Protein AF-A0AAU7DT82-F1 (afdb_monomer)

Mean predicted aligned error: 11.52 Å

Solvent-accessible surface area (backbone atoms only — not comparable to full-atom values): 8475 Å² total; per-residue (Å²): 138,84,77,80,76,79,75,70,81,58,32,92,81,17,27,29,68,88,61,74,47,47,64,55,37,52,53,51,12,48,51,53,6,44,52,53,14,48,50,53,8,48,53,46,25,73,72,43,95,51,99,53,36,70,56,49,20,50,54,45,18,62,70,39,26,62,61,35,21,50,48,43,32,63,74,41,40,27,68,86,24,26,60,88,61,66,94,58,53,81,78,31,71,66,44,49,37,46,53,55,19,50,56,50,40,50,56,54,46,55,49,51,52,51,50,50,50,50,51,34,62,74,69,65,57,88,67,63,62,68,61,52,52,50,50,50,51,51,52,51,53,48,50,30,50,52,44,35,51,53,48,56,62,74,73,109

Secondary structure (DSSP, 8-state):
-------PPPBTT-EETTS--HHHHHHHHHHHHHHHHHHHHHHHHHH---S-HHHHHHHHHHHHHHHHHHHHHHHHEEGGGBTT--S-GGGSHHHHHHHHHHHHHHHHHHHHHHHHHHHHHHHT----HHHHHHHHHHHHHHHHHHHHHHHHHHT-

Sequence (156 aa):
MNQPSARLPTSKWGRSRFGGSSKALIFTSLGAGAILAAGAGALFATFSKIEKPWLAFAIMTVGVLAPFCALVWALLVDRLTITGVTKRPEESVENTWYDQAASGTFTDMLLIMGVTAAVFSIFRIDVNSSLLIAALILIMTADFGVRYLLKSRRAR

pLDDT: mean 80.69, std 12.03, range [35.12, 95.88]

Foldseek 3Di:
DDDPPPQQAADQLAAFPVDDDSVVLLVVLLVVLLVVLLVQLLVQLVPDPDPCSVVSSVVSSVVRSVVSSVVSSVVGGDPSRHPPDDPCVVPDLLVVLLVVLLVVLVVVLVVVVVVVVVCCVVVVDDDDVVVVVVVSVVVSCVSSVVSSVVSVVVVD

Organism: NCBI:txid3120821

Structure (mmCIF, N/CA/C/O backbone):
data_AF-A0AAU7DT82-F1
#
_entry.id   AF-A0AAU7DT82-F1
#
loop_
_atom_site.group_PDB
_atom_site.id
_atom_site.type_symbol
_atom_site.label_atom_id
_atom_site.label_alt_id
_atom_site.label_comp_id
_atom_site.label_asym_id
_atom_site.label_entity_id
_atom_site.label_seq_id
_atom_site.pdbx_PDB_ins_code
_atom_site.Cartn_x
_atom_site.Cartn_y
_atom_site.Cartn_z
_atom_site.occupancy
_atom_site.B_iso_or_equiv
_atom_site.auth_seq_id
_atom_site.auth_comp_id
_atom_site.auth_asym_id
_atom_site.auth_atom_id
_atom_site.pdbx_PDB_model_num
ATOM 1 N N . MET A 1 1 ? -27.987 -16.514 33.152 1.00 35.12 1 MET A N 1
ATOM 2 C CA . MET A 1 1 ? -27.404 -15.335 33.828 1.00 35.12 1 MET A CA 1
ATOM 3 C C . MET A 1 1 ? -26.803 -14.439 32.746 1.00 35.12 1 MET A C 1
ATOM 5 O O . MET A 1 1 ? -25.659 -14.630 32.363 1.00 35.12 1 MET A O 1
ATOM 9 N N . ASN A 1 2 ? -27.619 -13.560 32.150 1.00 41.19 2 ASN A N 1
ATOM 10 C CA . ASN A 1 2 ? -27.206 -12.693 31.040 1.00 41.19 2 ASN A CA 1
ATOM 11 C C . ASN A 1 2 ? -26.531 -11.441 31.606 1.00 41.19 2 ASN A C 1
ATOM 13 O O . ASN A 1 2 ? -27.199 -10.582 32.175 1.00 41.19 2 ASN A O 1
ATOM 17 N N . GLN A 1 3 ? -25.211 -11.355 31.461 1.00 43.75 3 GLN A N 1
ATOM 18 C CA . GLN A 1 3 ? -24.449 -10.134 31.718 1.00 43.75 3 GLN A CA 1
ATOM 19 C C . GLN A 1 3 ? -24.965 -9.023 30.781 1.00 43.75 3 GLN A C 1
ATOM 21 O O . GLN A 1 3 ? -25.014 -9.245 29.566 1.00 43.75 3 GLN A O 1
ATOM 26 N N . PRO A 1 4 ? -25.354 -7.836 31.278 1.00 42.59 4 PRO A N 1
ATOM 27 C CA . PRO A 1 4 ? -25.616 -6.699 30.411 1.00 42.59 4 PRO A CA 1
ATOM 28 C C . PRO A 1 4 ? -24.286 -6.292 29.772 1.00 42.59 4 PRO A C 1
ATOM 30 O O . PRO A 1 4 ? -23.416 -5.730 30.429 1.00 42.59 4 PRO A O 1
ATOM 33 N N . SER A 1 5 ? -24.105 -6.604 28.486 1.00 52.03 5 SER A N 1
ATOM 34 C CA . SER A 1 5 ? -22.953 -6.138 27.715 1.00 52.03 5 SER A CA 1
ATOM 35 C C . SER A 1 5 ? -22.936 -4.609 27.770 1.00 52.03 5 SER A C 1
ATOM 37 O O . SER A 1 5 ? -23.780 -3.966 27.135 1.00 52.03 5 SER A O 1
ATOM 39 N N . ALA A 1 6 ? -22.030 -4.033 28.563 1.00 54.19 6 ALA A N 1
ATOM 40 C CA . ALA A 1 6 ? -21.829 -2.596 28.648 1.00 54.19 6 ALA A CA 1
ATOM 41 C C . ALA A 1 6 ? -21.633 -2.062 27.223 1.00 54.19 6 ALA A C 1
ATOM 43 O O . ALA A 1 6 ? -20.652 -2.387 26.554 1.00 54.19 6 ALA A O 1
ATOM 44 N N . ARG A 1 7 ? -22.621 -1.321 26.705 1.00 56.81 7 ARG A N 1
ATOM 45 C CA . ARG A 1 7 ? -22.558 -0.785 25.344 1.00 56.81 7 ARG A CA 1
ATOM 46 C C . ARG A 1 7 ? -21.469 0.278 25.339 1.00 56.81 7 ARG A C 1
ATOM 48 O O . ARG A 1 7 ? -21.668 1.355 25.896 1.00 56.81 7 ARG A O 1
ATOM 55 N N . LEU A 1 8 ? -20.320 -0.029 24.741 1.00 60.44 8 LEU A N 1
ATOM 56 C CA . LEU A 1 8 ? -19.298 0.982 24.507 1.00 60.44 8 LEU A CA 1
ATOM 57 C C . LEU A 1 8 ? -19.932 2.120 23.684 1.00 60.44 8 LEU A C 1
ATOM 59 O O . LEU A 1 8 ? -20.624 1.847 22.699 1.00 60.44 8 LEU A O 1
ATOM 63 N N . PRO A 1 9 ? -19.755 3.390 24.085 1.00 65.00 9 PRO A N 1
ATOM 64 C CA . PRO A 1 9 ? -20.325 4.523 23.369 1.00 65.00 9 PRO A CA 1
ATOM 65 C C . PRO A 1 9 ? -19.785 4.570 21.936 1.00 65.00 9 PRO A C 1
ATOM 67 O O . PRO A 1 9 ? -18.577 4.700 21.720 1.00 65.00 9 PRO A O 1
ATOM 70 N N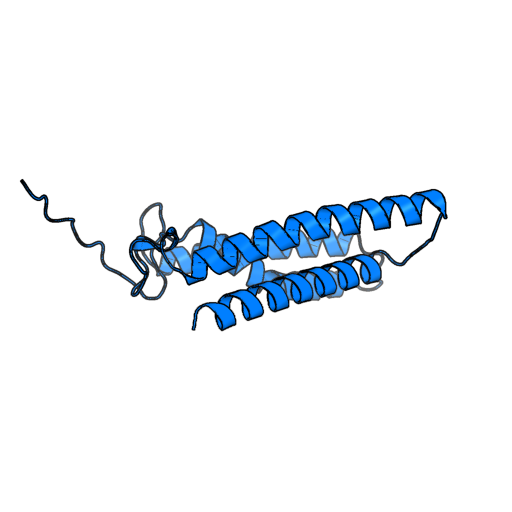 . THR A 1 10 ? -20.693 4.463 20.964 1.00 66.62 10 THR A N 1
ATOM 71 C CA . THR A 1 10 ? -20.365 4.463 19.533 1.00 66.62 10 THR A CA 1
ATOM 72 C C . THR A 1 10 ? -20.118 5.880 19.012 1.00 66.62 10 THR A C 1
ATOM 74 O O . THR A 1 10 ? -20.801 6.814 19.428 1.00 66.62 10 THR A O 1
ATOM 77 N N . SER A 1 11 ? -19.190 6.036 18.071 1.00 74.81 11 SER A N 1
ATOM 78 C CA . SER A 1 11 ? -18.837 7.299 17.411 1.00 74.81 11 SER A CA 1
ATOM 79 C C . SER A 1 11 ? -18.777 7.106 15.894 1.00 74.81 11 SER A C 1
ATOM 81 O O . SER A 1 11 ? -18.380 6.041 15.428 1.00 74.81 11 SER A O 1
ATOM 83 N N . LYS A 1 12 ? -19.092 8.143 15.104 1.00 72.00 12 LYS A N 1
ATOM 84 C CA . LYS A 1 12 ? -18.987 8.092 13.629 1.00 72.00 12 LYS A CA 1
ATOM 85 C C . LYS A 1 12 ? -17.570 7.770 13.131 1.00 72.00 12 LYS A C 1
ATOM 87 O O . LYS A 1 12 ? -17.426 7.196 12.062 1.00 72.00 12 LYS A O 1
ATOM 92 N N . TRP A 1 13 ? -16.543 8.115 13.908 1.00 68.56 13 TRP A N 1
ATOM 93 C CA . TRP A 1 13 ? -15.128 7.943 13.545 1.00 68.56 13 TRP A CA 1
ATOM 94 C C . TRP A 1 13 ? -14.438 6.775 14.265 1.00 68.56 13 TRP A C 1
ATOM 96 O O . TRP A 1 13 ? -13.252 6.534 14.045 1.00 68.56 13 TRP A O 1
ATOM 106 N N . GLY A 1 14 ? -15.157 6.076 15.149 1.00 71.81 14 GLY A N 1
ATOM 107 C CA . GLY A 1 14 ? -14.585 5.068 16.040 1.00 71.81 14 GLY A CA 1
ATOM 108 C C . GLY A 1 14 ? -13.685 5.653 17.135 1.00 71.81 14 GLY A C 1
ATOM 109 O O . GLY A 1 14 ? -13.480 6.866 17.248 1.00 71.81 14 GLY A O 1
ATOM 110 N N . ARG A 1 15 ? -13.177 4.788 18.004 1.00 77.00 15 ARG A N 1
ATOM 111 C CA . ARG A 1 15 ? -12.227 5.085 19.082 1.00 77.00 15 ARG A CA 1
ATOM 112 C C . ARG A 1 15 ? -11.012 4.177 18.926 1.00 77.00 15 ARG A C 1
ATOM 114 O O . ARG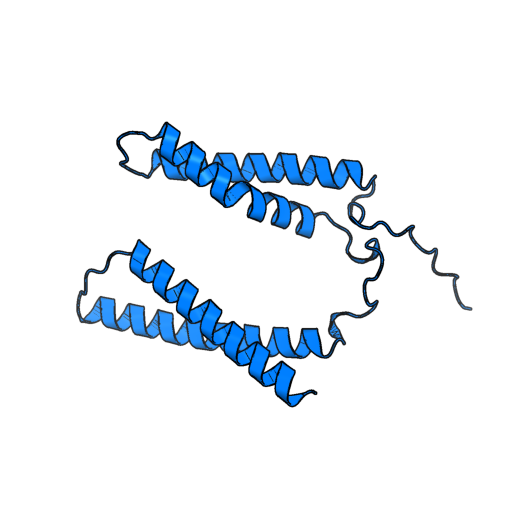 A 1 15 ? -11.092 3.138 18.282 1.00 77.00 15 ARG A O 1
ATOM 121 N N . SER A 1 16 ? -9.885 4.594 19.494 1.00 76.88 16 SER A N 1
ATOM 122 C CA . SER A 1 16 ? -8.658 3.792 19.491 1.00 76.88 16 SER A CA 1
ATOM 123 C C . SER A 1 16 ? -8.848 2.485 20.265 1.00 76.88 16 SER A C 1
ATOM 125 O O . SER A 1 16 ? -9.428 2.492 21.353 1.00 76.88 16 SER A O 1
ATOM 127 N N . ARG A 1 17 ? -8.288 1.393 19.731 1.00 72.62 17 ARG A N 1
ATOM 128 C CA . ARG A 1 17 ? -8.228 0.059 20.365 1.00 72.62 17 ARG A CA 1
ATOM 129 C C . ARG A 1 17 ? -7.469 0.063 21.692 1.00 72.62 17 ARG A C 1
ATOM 131 O O . ARG A 1 17 ? -7.745 -0.751 22.563 1.00 72.62 17 ARG A O 1
ATOM 138 N N . PHE A 1 18 ? -6.540 1.003 21.856 1.00 70.38 18 PHE A N 1
ATOM 139 C CA . PHE A 1 18 ? -5.704 1.159 23.051 1.00 70.38 18 PHE A CA 1
ATOM 140 C C . PHE A 1 18 ? -6.322 2.099 24.099 1.00 70.38 18 PHE A C 1
ATOM 142 O O . PHE A 1 18 ? -5.653 2.516 25.040 1.00 70.38 18 PHE A O 1
ATOM 149 N N . GLY A 1 19 ? -7.600 2.454 23.933 1.00 64.94 19 GLY A N 1
ATOM 150 C CA . GLY A 1 19 ? -8.277 3.454 24.752 1.00 64.94 19 GLY A CA 1
ATOM 151 C C . GLY A 1 19 ? -8.055 4.883 24.245 1.00 64.94 19 GLY A C 1
ATOM 152 O O . GLY A 1 19 ? -7.140 5.175 23.474 1.00 64.94 19 GLY A O 1
ATOM 153 N N . GLY A 1 20 ? -8.950 5.793 24.643 1.00 70.38 20 GLY A N 1
ATOM 154 C CA . GLY A 1 20 ? -8.878 7.218 24.306 1.00 70.38 20 GLY A CA 1
ATOM 155 C 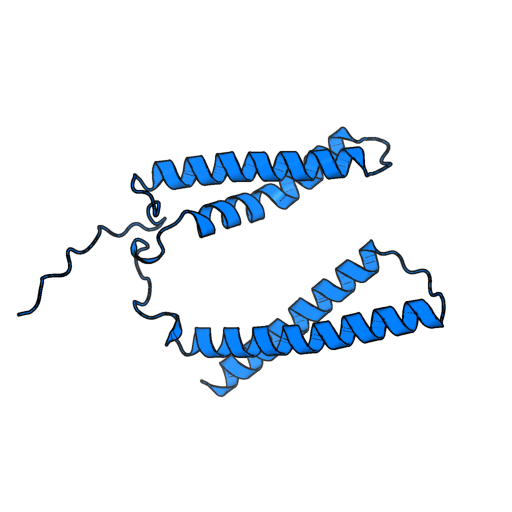C . GLY A 1 20 ? -10.109 7.787 23.587 1.00 70.38 20 GLY A C 1
ATOM 156 O O . GLY A 1 20 ? -11.191 7.190 23.523 1.00 70.38 20 GLY A O 1
ATOM 157 N N . SER A 1 21 ? -9.955 9.015 23.089 1.00 77.94 21 SER A N 1
ATOM 158 C CA . SER A 1 21 ? -10.987 9.773 22.367 1.00 77.94 21 SER A CA 1
ATOM 159 C C . SER A 1 21 ? -10.856 9.592 20.851 1.00 77.94 21 SER A C 1
ATOM 161 O O . SER A 1 21 ? -9.747 9.424 20.345 1.00 77.94 21 SER A O 1
ATOM 163 N N . SER A 1 22 ? -11.963 9.712 20.106 1.00 75.50 22 SER A N 1
ATOM 164 C CA . SER A 1 22 ? -11.954 9.757 18.632 1.00 75.50 22 SER A CA 1
ATOM 165 C C . SER A 1 22 ? -11.020 10.844 18.083 1.00 75.50 22 SER A C 1
ATOM 167 O O . SER A 1 22 ? -10.422 10.665 17.029 1.00 75.50 22 SER A O 1
ATOM 169 N N . LYS A 1 23 ? -10.834 11.953 18.817 1.00 79.19 23 LYS A N 1
ATOM 170 C CA . LYS A 1 23 ? -9.890 13.012 18.428 1.00 79.19 23 LYS A CA 1
ATOM 171 C C . LYS A 1 23 ? -8.443 12.522 18.450 1.00 79.19 23 LYS A C 1
ATOM 173 O O . LYS A 1 23 ? -7.707 12.781 17.508 1.00 79.19 23 LYS A O 1
ATOM 178 N N . ALA A 1 24 ? -8.056 11.788 19.496 1.00 80.25 24 ALA A N 1
ATOM 179 C CA . ALA A 1 24 ? -6.705 11.246 19.617 1.00 80.25 24 ALA A CA 1
ATOM 180 C C . ALA A 1 24 ? -6.404 10.277 18.468 1.00 80.25 24 ALA A C 1
ATOM 182 O O . ALA A 1 24 ? -5.346 10.384 17.867 1.00 80.25 24 ALA A O 1
ATOM 183 N N . LEU A 1 25 ? -7.370 9.424 18.106 1.00 80.12 25 LEU A N 1
ATOM 184 C CA . LEU A 1 25 ? -7.264 8.519 16.960 1.00 80.12 25 LEU A CA 1
ATOM 185 C C . LEU A 1 25 ? -7.023 9.274 15.643 1.00 80.12 25 LEU A C 1
ATOM 187 O O . LEU A 1 25 ? -6.154 8.891 14.869 1.00 80.12 25 LEU A O 1
ATOM 191 N N . ILE A 1 26 ? -7.772 10.347 15.380 1.00 82.94 26 ILE A N 1
ATOM 192 C CA . ILE A 1 26 ? -7.612 11.137 14.151 1.00 82.94 26 ILE A CA 1
ATOM 193 C C . ILE A 1 26 ? -6.224 11.788 14.107 1.00 82.94 26 ILE A C 1
ATOM 195 O O . ILE A 1 26 ? -5.526 11.661 13.104 1.00 82.94 26 ILE A O 1
ATOM 199 N N . PHE A 1 27 ? -5.791 12.427 15.200 1.00 85.25 27 PHE A N 1
ATOM 200 C CA . PHE A 1 27 ? -4.480 13.079 15.257 1.00 85.25 27 PHE A CA 1
ATOM 201 C C . PHE A 1 27 ? -3.318 12.092 15.136 1.00 85.25 27 PHE A C 1
ATOM 203 O O . PHE A 1 27 ? -2.373 12.370 14.401 1.00 85.25 27 PHE A O 1
ATOM 210 N N . THR A 1 28 ? -3.381 10.935 15.802 1.00 84.56 28 THR A N 1
ATOM 211 C CA . THR A 1 28 ? -2.329 9.917 15.680 1.00 84.56 28 THR A CA 1
ATOM 212 C C . THR A 1 28 ? -2.285 9.325 14.278 1.00 84.56 28 THR A C 1
ATOM 214 O O . THR A 1 28 ? -1.197 9.128 13.746 1.00 84.56 28 THR A O 1
ATOM 217 N N . SER A 1 29 ? -3.443 9.109 13.649 1.00 82.44 29 SER A N 1
ATOM 218 C CA . SER A 1 29 ? -3.522 8.575 12.285 1.00 82.44 29 SER A CA 1
ATOM 219 C C . SER A 1 29 ? -2.970 9.547 11.249 1.00 82.44 29 SER A C 1
ATOM 221 O O . SER A 1 29 ? -2.201 9.145 10.382 1.00 82.44 29 SER A O 1
ATOM 223 N N . LEU A 1 30 ? -3.311 10.833 11.374 1.00 87.31 30 LEU A N 1
ATOM 224 C CA . LEU A 1 30 ? -2.761 11.897 10.535 1.00 87.31 30 LEU A CA 1
ATOM 225 C C . LEU A 1 30 ? -1.254 12.054 10.744 1.00 87.31 30 LEU A C 1
ATOM 227 O O . LEU A 1 30 ? -0.515 12.135 9.771 1.00 87.31 30 LEU A O 1
ATOM 231 N N . GLY A 1 31 ? -0.794 12.070 11.997 1.00 88.31 31 GLY A N 1
ATOM 232 C CA . GLY A 1 31 ? 0.621 12.237 12.321 1.00 88.31 31 GLY A CA 1
ATOM 233 C C . GLY A 1 31 ? 1.476 11.079 11.810 1.00 88.31 31 GLY A C 1
ATOM 234 O O . GLY A 1 31 ? 2.426 11.292 11.061 1.00 88.31 31 GLY A O 1
ATOM 235 N N . ALA A 1 32 ? 1.119 9.843 12.160 1.00 87.00 32 ALA A N 1
ATOM 236 C CA . ALA A 1 32 ? 1.862 8.671 11.707 1.00 87.00 32 ALA A CA 1
ATOM 237 C C . ALA A 1 32 ? 1.702 8.431 10.196 1.00 87.00 32 ALA A C 1
ATOM 239 O O . ALA A 1 32 ? 2.678 8.083 9.536 1.00 87.00 32 ALA A O 1
ATOM 240 N N . GLY A 1 33 ? 0.522 8.692 9.623 1.00 83.56 33 GLY A N 1
ATOM 241 C CA . GLY A 1 33 ? 0.313 8.645 8.175 1.00 83.56 33 GLY A CA 1
ATOM 242 C C . GLY A 1 33 ? 1.178 9.660 7.422 1.00 83.56 33 GLY A C 1
ATOM 243 O O . GLY A 1 33 ? 1.805 9.305 6.427 1.00 83.56 33 GLY A O 1
ATOM 244 N N . ALA A 1 34 ? 1.298 10.889 7.933 1.00 88.81 34 ALA A N 1
ATOM 245 C CA . ALA A 1 34 ? 2.176 11.911 7.368 1.00 88.81 34 ALA A CA 1
ATOM 246 C C . ALA A 1 34 ? 3.661 11.530 7.469 1.00 88.81 34 ALA A C 1
ATOM 248 O O . ALA A 1 34 ? 4.402 11.745 6.512 1.00 88.81 34 ALA A O 1
ATOM 249 N N . ILE A 1 35 ? 4.093 10.920 8.580 1.00 91.06 35 ILE A N 1
ATOM 250 C CA . ILE A 1 35 ? 5.472 10.428 8.735 1.00 91.06 35 ILE A CA 1
ATOM 251 C C . ILE A 1 35 ? 5.775 9.330 7.707 1.00 91.06 35 ILE A C 1
ATOM 253 O O . ILE A 1 35 ? 6.803 9.391 7.034 1.00 91.06 35 ILE A O 1
ATOM 257 N N . LEU A 1 36 ? 4.872 8.359 7.536 1.00 88.62 36 LEU A N 1
ATOM 258 C CA . LEU A 1 36 ? 5.023 7.306 6.526 1.00 88.62 36 LEU A CA 1
ATOM 259 C C . LEU A 1 36 ? 5.043 7.881 5.105 1.00 88.62 36 LEU A C 1
ATOM 261 O O . LEU A 1 36 ? 5.859 7.467 4.282 1.00 88.62 36 LEU A O 1
ATOM 265 N N . ALA A 1 37 ? 4.186 8.866 4.825 1.00 87.06 37 ALA A N 1
ATOM 266 C CA . ALA A 1 37 ? 4.111 9.506 3.517 1.00 87.06 37 ALA A CA 1
ATOM 267 C C . ALA A 1 37 ? 5.374 10.300 3.186 1.00 87.06 37 ALA A C 1
ATOM 269 O O . ALA A 1 37 ? 5.916 10.153 2.091 1.00 87.06 37 ALA A O 1
ATOM 270 N N . ALA A 1 38 ? 5.881 11.080 4.142 1.00 88.50 38 ALA A N 1
ATOM 271 C CA . ALA A 1 38 ? 7.144 11.790 3.999 1.00 88.50 38 ALA A CA 1
ATOM 272 C C . ALA A 1 38 ? 8.317 10.812 3.829 1.00 88.50 38 ALA A C 1
ATOM 274 O O . ALA A 1 38 ? 9.182 11.039 2.990 1.00 88.50 38 ALA A O 1
ATOM 275 N N . GLY A 1 39 ? 8.327 9.691 4.559 1.00 88.69 39 GLY A N 1
ATOM 276 C CA . GLY A 1 39 ? 9.329 8.636 4.390 1.00 88.69 39 GLY A CA 1
ATOM 277 C C . GLY A 1 39 ? 9.324 8.040 2.979 1.00 88.69 39 GLY A C 1
ATOM 278 O O . GLY A 1 39 ? 10.370 7.964 2.336 1.00 88.69 39 GLY A O 1
ATOM 279 N N . ALA A 1 40 ? 8.148 7.685 2.454 1.00 85.69 40 ALA A N 1
ATOM 280 C CA . ALA A 1 40 ? 8.008 7.173 1.090 1.00 85.69 40 ALA A CA 1
ATOM 281 C C . ALA A 1 40 ? 8.395 8.215 0.027 1.00 85.69 40 ALA A C 1
ATOM 283 O O . ALA A 1 40 ? 9.085 7.883 -0.937 1.00 85.69 40 ALA A O 1
ATOM 284 N N . GLY A 1 41 ? 8.001 9.478 0.215 1.00 84.62 41 GLY A N 1
ATOM 285 C CA . GLY A 1 41 ? 8.398 10.577 -0.661 1.00 84.62 41 GLY A CA 1
ATOM 286 C C . GLY A 1 41 ? 9.904 10.830 -0.646 1.00 84.62 41 GLY A C 1
ATOM 287 O O . GLY A 1 41 ? 10.490 11.069 -1.701 1.00 84.62 41 GLY A O 1
ATOM 288 N N . ALA A 1 42 ? 10.547 10.741 0.524 1.00 86.25 42 ALA A N 1
ATOM 289 C CA . ALA A 1 42 ? 11.992 10.908 0.670 1.00 86.25 42 ALA A CA 1
ATOM 290 C C . ALA A 1 42 ? 12.744 9.789 -0.051 1.00 86.25 42 ALA A C 1
ATOM 292 O O . ALA A 1 42 ? 13.609 10.078 -0.874 1.00 86.25 42 ALA A O 1
ATOM 293 N N . LEU A 1 43 ? 12.349 8.531 0.177 1.00 86.38 43 LEU A N 1
ATOM 294 C CA . LEU A 1 43 ? 12.899 7.380 -0.542 1.00 86.38 43 LEU A CA 1
ATOM 295 C C . LEU A 1 43 ? 12.753 7.565 -2.055 1.00 86.38 43 LEU A C 1
ATOM 297 O O . LEU A 1 43 ? 13.727 7.436 -2.794 1.00 86.38 43 LEU A O 1
ATOM 301 N N . PHE A 1 44 ? 11.560 7.941 -2.518 1.00 85.56 44 PHE A N 1
ATOM 302 C CA . PHE A 1 44 ? 11.319 8.181 -3.935 1.00 85.56 44 PHE A CA 1
ATOM 303 C C . PHE A 1 44 ? 12.227 9.280 -4.494 1.00 85.56 44 PHE A C 1
ATOM 305 O O . PHE A 1 44 ? 12.841 9.079 -5.537 1.00 85.56 44 PHE A O 1
ATOM 312 N N . ALA A 1 45 ? 12.375 10.410 -3.803 1.00 85.50 45 ALA A N 1
ATOM 313 C CA . ALA A 1 45 ? 13.240 11.503 -4.242 1.00 85.50 45 ALA A CA 1
ATOM 314 C C . ALA A 1 45 ? 14.732 11.133 -4.252 1.00 85.50 45 ALA A C 1
ATOM 316 O O . ALA A 1 45 ? 15.465 11.632 -5.101 1.00 85.50 45 ALA A O 1
ATOM 317 N N . THR A 1 46 ? 15.185 10.255 -3.350 1.00 84.94 46 THR A N 1
ATOM 318 C CA . THR A 1 46 ? 16.573 9.767 -3.329 1.00 84.94 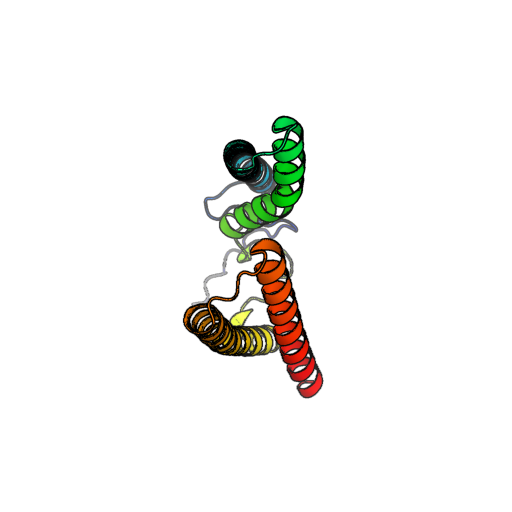46 THR A CA 1
ATOM 319 C C . THR A 1 46 ? 16.867 8.799 -4.477 1.00 84.94 46 THR A C 1
ATOM 321 O O . THR A 1 46 ? 17.949 8.854 -5.057 1.00 84.94 46 THR A O 1
ATOM 324 N N . PHE A 1 47 ? 15.923 7.920 -4.827 1.00 81.88 47 PHE A N 1
ATOM 325 C CA . PHE A 1 47 ? 16.127 6.916 -5.881 1.00 81.88 47 PHE A CA 1
ATOM 326 C C . PHE A 1 47 ? 15.750 7.400 -7.284 1.00 81.88 47 PHE A C 1
ATOM 328 O O . PHE A 1 47 ? 16.221 6.852 -8.282 1.00 81.88 47 PHE A O 1
ATOM 335 N N . SER A 1 48 ? 14.920 8.435 -7.383 1.00 73.69 48 SER A N 1
ATOM 336 C CA . SER A 1 48 ? 14.511 8.992 -8.665 1.00 73.69 48 SER A CA 1
ATOM 337 C C . SER A 1 48 ? 15.589 9.935 -9.192 1.00 73.69 48 SER A C 1
ATOM 339 O O . SER A 1 48 ? 15.836 10.990 -8.615 1.00 73.69 48 SER A O 1
ATOM 341 N N . LYS A 1 49 ? 16.204 9.596 -10.332 1.00 76.31 49 LYS A N 1
ATOM 342 C CA . LYS A 1 49 ? 17.127 10.476 -11.078 1.00 76.31 49 LYS A CA 1
ATOM 343 C C . LYS A 1 49 ? 16.367 11.617 -11.781 1.00 76.31 49 LYS A C 1
ATOM 345 O O . LYS A 1 49 ? 16.431 11.754 -12.997 1.00 76.31 49 LYS A O 1
ATOM 350 N N . ILE A 1 50 ? 15.578 12.383 -11.033 1.00 77.69 50 ILE A N 1
ATOM 351 C CA . ILE A 1 50 ? 14.757 13.489 -11.537 1.00 77.69 50 ILE A CA 1
ATOM 352 C C . ILE A 1 50 ? 15.496 14.802 -11.269 1.00 77.69 50 ILE A C 1
ATOM 354 O O . ILE A 1 50 ? 16.010 15.009 -10.174 1.00 77.69 50 ILE A O 1
ATOM 358 N N . GLU A 1 51 ? 15.499 15.716 -12.242 1.00 79.69 51 GLU A N 1
ATOM 359 C CA . GLU A 1 51 ? 16.186 17.019 -12.152 1.00 79.69 51 GLU A CA 1
ATOM 360 C C . GLU A 1 51 ? 15.741 17.872 -10.948 1.00 79.69 51 GLU A C 1
ATOM 362 O O . GLU A 1 51 ? 16.493 18.702 -10.444 1.00 79.69 51 GLU A O 1
ATOM 367 N N . LYS A 1 52 ? 14.504 17.671 -10.474 1.00 85.75 52 LYS A N 1
ATOM 368 C CA . LYS A 1 52 ? 13.888 18.394 -9.353 1.00 85.75 52 LYS A CA 1
ATOM 369 C C . LYS A 1 52 ? 13.437 17.418 -8.253 1.00 85.75 52 LYS A C 1
ATOM 371 O O . LYS A 1 52 ? 12.240 17.132 -8.151 1.00 85.75 52 LYS A O 1
ATOM 376 N N . PRO A 1 53 ? 14.353 16.923 -7.400 1.00 81.94 53 PRO A N 1
ATOM 377 C CA . PRO A 1 53 ? 14.036 15.923 -6.373 1.00 81.94 53 PRO A CA 1
ATOM 378 C C . PRO A 1 53 ? 13.026 16.431 -5.334 1.00 81.94 53 PRO A C 1
ATOM 380 O O . PRO A 1 53 ? 12.195 15.665 -4.856 1.00 81.94 53 PRO A O 1
ATOM 383 N N . TRP A 1 54 ? 13.023 17.735 -5.036 1.00 85.19 54 TRP A N 1
ATOM 384 C CA . TRP A 1 54 ? 12.051 18.343 -4.119 1.00 85.19 54 TRP A CA 1
ATOM 385 C C . TRP A 1 54 ? 10.607 18.252 -4.643 1.00 85.19 54 TRP A C 1
ATOM 387 O O . TRP A 1 54 ? 9.671 18.068 -3.867 1.00 85.19 54 TRP A O 1
ATOM 397 N N . LEU A 1 55 ? 10.420 18.350 -5.965 1.00 86.31 55 LEU A N 1
ATOM 398 C CA . LEU A 1 55 ? 9.104 18.272 -6.592 1.00 86.31 55 LEU A CA 1
ATOM 399 C C . LEU A 1 55 ? 8.619 16.818 -6.633 1.00 86.31 55 LEU A C 1
ATOM 401 O O . LEU A 1 55 ? 7.460 16.550 -6.331 1.00 86.31 55 LEU A O 1
ATOM 405 N N . ALA A 1 56 ? 9.524 15.879 -6.926 1.00 84.12 56 ALA A N 1
ATOM 406 C CA . ALA A 1 56 ? 9.256 14.445 -6.843 1.00 84.12 56 ALA A CA 1
ATOM 407 C C . ALA A 1 56 ? 8.855 14.022 -5.418 1.00 84.12 56 ALA A C 1
ATOM 409 O O . ALA A 1 56 ? 7.867 13.309 -5.242 1.00 84.12 56 ALA A O 1
ATOM 410 N N . PHE A 1 57 ? 9.564 14.530 -4.403 1.00 87.31 57 PHE A N 1
ATOM 411 C CA . PHE A 1 57 ? 9.216 14.354 -2.993 1.00 87.31 57 PHE 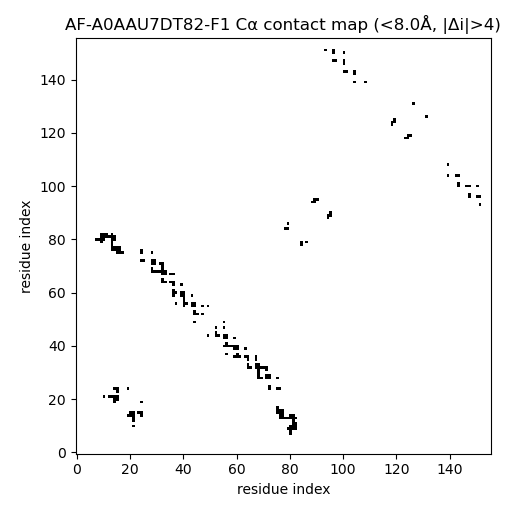A CA 1
ATOM 412 C C . PHE A 1 57 ? 7.797 14.848 -2.693 1.00 87.31 57 PHE A C 1
ATOM 414 O O . PHE A 1 57 ? 7.002 14.113 -2.109 1.00 87.31 57 PHE A O 1
ATOM 421 N N . ALA A 1 58 ? 7.472 16.080 -3.097 1.00 88.31 58 ALA A N 1
ATOM 422 C CA . ALA A 1 58 ? 6.182 16.696 -2.803 1.00 88.31 58 ALA A CA 1
ATOM 423 C C . ALA A 1 58 ? 5.022 15.937 -3.462 1.00 88.31 58 ALA A C 1
ATOM 425 O O . ALA A 1 58 ? 4.051 15.599 -2.788 1.00 88.31 58 ALA A O 1
ATOM 426 N N . ILE A 1 59 ? 5.145 15.612 -4.754 1.00 88.00 59 ILE A N 1
ATOM 427 C CA . ILE A 1 59 ? 4.115 14.877 -5.501 1.00 88.00 59 ILE A CA 1
ATOM 428 C C . ILE A 1 59 ? 3.891 13.497 -4.881 1.00 88.00 59 ILE A C 1
ATOM 430 O O . ILE A 1 59 ? 2.748 13.121 -4.621 1.00 88.00 59 ILE A O 1
ATOM 434 N N . MET A 1 60 ? 4.971 12.761 -4.600 1.00 87.81 60 MET A N 1
ATOM 435 C CA . MET A 1 60 ? 4.868 11.423 -4.025 1.00 87.81 60 MET A CA 1
ATOM 436 C C . MET A 1 60 ? 4.265 11.463 -2.619 1.00 87.81 60 MET A C 1
ATOM 438 O O . MET A 1 60 ? 3.330 10.718 -2.337 1.00 87.81 60 MET A O 1
ATOM 442 N N . THR A 1 61 ? 4.735 12.375 -1.762 1.00 86.94 61 THR A N 1
ATOM 443 C CA . THR A 1 61 ? 4.223 12.542 -0.393 1.00 86.94 61 THR A CA 1
ATOM 444 C C . THR A 1 61 ? 2.732 12.863 -0.402 1.00 86.94 61 THR A C 1
ATOM 446 O O . THR A 1 61 ? 1.972 12.218 0.311 1.00 86.94 61 THR A O 1
ATOM 449 N N . VAL A 1 62 ? 2.289 13.814 -1.233 1.00 90.19 62 VAL A N 1
ATOM 450 C CA . VAL A 1 62 ? 0.869 14.191 -1.338 1.00 90.19 62 VAL A CA 1
ATOM 451 C C . VAL A 1 62 ? 0.028 13.039 -1.891 1.00 90.19 62 VAL A C 1
ATOM 453 O O . VAL A 1 62 ? -1.056 12.777 -1.369 1.00 90.19 62 VAL A O 1
ATOM 456 N N . GLY A 1 63 ? 0.534 12.315 -2.894 1.00 86.06 63 GLY A N 1
ATOM 457 C CA . GLY A 1 63 ? -0.165 11.182 -3.502 1.00 86.06 63 GLY A CA 1
ATOM 458 C C . GLY A 1 63 ? -0.412 10.022 -2.534 1.00 86.06 63 GLY A C 1
ATOM 459 O O . GLY A 1 63 ? -1.478 9.410 -2.568 1.00 86.06 63 GLY A O 1
ATOM 460 N N . VAL A 1 64 ? 0.537 9.743 -1.633 1.00 87.31 64 VAL A N 1
ATOM 461 C CA . VAL A 1 64 ? 0.433 8.628 -0.672 1.00 87.31 64 VAL A CA 1
ATOM 462 C C . VAL A 1 64 ? -0.061 9.039 0.720 1.00 87.31 64 VAL A C 1
ATOM 464 O O . VAL A 1 64 ? -0.341 8.173 1.550 1.00 87.31 64 VAL A O 1
ATOM 467 N N . LEU A 1 65 ? -0.224 10.340 0.987 1.00 86.12 65 LEU A N 1
ATOM 468 C CA . LEU A 1 65 ? -0.677 10.852 2.284 1.00 86.12 65 LEU A CA 1
ATOM 469 C C . LEU A 1 65 ? -2.041 10.278 2.680 1.00 86.12 65 LEU A C 1
ATOM 471 O O . LEU A 1 65 ? -2.201 9.725 3.767 1.00 86.12 65 LEU A O 1
ATOM 475 N N . ALA A 1 66 ? -3.026 10.395 1.788 1.00 82.75 66 ALA A N 1
ATOM 476 C CA . ALA A 1 66 ? -4.380 9.915 2.034 1.00 82.75 66 ALA A CA 1
ATOM 477 C C . ALA A 1 66 ? -4.436 8.398 2.312 1.00 82.75 66 ALA A C 1
ATOM 479 O O . ALA A 1 66 ? -4.990 8.025 3.352 1.00 82.75 66 ALA A O 1
ATOM 480 N N . PRO A 1 67 ? -3.853 7.513 1.471 1.00 82.38 67 PRO A N 1
ATOM 481 C CA . PRO A 1 67 ? -3.891 6.078 1.738 1.00 82.38 67 PRO A CA 1
ATOM 482 C C . PRO A 1 67 ? -3.134 5.682 3.012 1.00 82.38 67 PRO A C 1
ATOM 484 O O . PRO A 1 67 ? -3.631 4.830 3.744 1.00 82.38 67 PRO A O 1
ATOM 487 N N . PHE A 1 68 ? -1.999 6.305 3.352 1.00 82.62 68 PHE A N 1
ATOM 488 C CA . PHE A 1 68 ? -1.301 5.980 4.604 1.00 82.62 68 PHE A CA 1
ATOM 489 C C . PHE A 1 68 ? -2.027 6.472 5.854 1.00 82.62 68 PHE A C 1
ATOM 491 O O . PHE A 1 68 ? -2.120 5.720 6.823 1.00 82.62 68 PHE A O 1
ATOM 498 N N . CYS A 1 69 ? -2.602 7.676 5.842 1.00 82.94 69 CYS A N 1
ATOM 499 C CA . CYS A 1 69 ? -3.459 8.139 6.937 1.00 82.94 69 CYS A CA 1
ATOM 500 C C . CYS A 1 69 ? -4.657 7.201 7.143 1.00 82.94 69 CYS A C 1
ATOM 502 O O . CYS A 1 69 ? -4.978 6.851 8.280 1.00 82.94 69 CYS A O 1
ATOM 504 N N . ALA A 1 70 ? -5.289 6.754 6.052 1.00 79.19 70 ALA A N 1
ATOM 505 C CA . ALA A 1 70 ? -6.390 5.797 6.104 1.00 79.19 70 ALA A CA 1
ATOM 506 C C . ALA A 1 70 ? -5.944 4.428 6.646 1.00 79.19 70 ALA A C 1
ATOM 508 O O . ALA A 1 70 ? -6.648 3.840 7.465 1.00 79.19 70 ALA A O 1
ATOM 509 N N . LEU A 1 71 ? -4.766 3.945 6.242 1.00 82.25 71 LEU A N 1
ATOM 510 C CA . LEU A 1 71 ? -4.198 2.677 6.700 1.00 82.25 71 LEU A CA 1
ATOM 511 C C . LEU A 1 71 ? -3.892 2.717 8.201 1.00 82.25 71 LEU A C 1
ATOM 513 O O . LEU A 1 71 ? -4.322 1.834 8.941 1.00 82.25 71 LEU A O 1
ATOM 517 N N . VAL A 1 72 ? -3.210 3.763 8.675 1.00 82.50 72 VAL A N 1
ATOM 518 C CA . VAL A 1 72 ? -2.914 3.926 10.105 1.00 82.50 72 VAL A CA 1
ATOM 519 C C . VAL A 1 72 ? -4.204 4.028 10.918 1.00 82.50 72 VAL A C 1
ATOM 521 O O . VAL A 1 72 ? -4.331 3.365 11.948 1.00 82.50 72 VAL A O 1
ATOM 524 N N . TRP A 1 73 ? -5.185 4.800 10.441 1.00 86.38 73 TRP A N 1
ATOM 525 C CA . TRP A 1 73 ? -6.497 4.864 11.079 1.00 86.38 73 TRP A CA 1
ATOM 526 C C . TRP A 1 73 ? -7.158 3.484 11.151 1.00 86.38 73 TRP A C 1
ATOM 528 O O . TRP A 1 73 ? -7.613 3.092 12.222 1.00 86.38 73 TRP A O 1
ATOM 538 N N . ALA A 1 74 ? -7.147 2.717 10.057 1.00 81.06 74 ALA A N 1
ATOM 539 C CA . ALA A 1 74 ? -7.731 1.380 10.001 1.00 81.06 74 ALA A CA 1
ATOM 540 C C . ALA A 1 74 ? -7.060 0.387 10.969 1.00 81.06 74 ALA A C 1
ATOM 542 O O . ALA A 1 74 ? -7.740 -0.463 11.541 1.00 81.06 74 ALA A O 1
ATOM 543 N N . LEU A 1 75 ? -5.746 0.502 11.195 1.00 82.25 75 LEU A N 1
ATOM 544 C CA . LEU A 1 75 ? -5.023 -0.330 12.166 1.00 82.25 75 LEU A CA 1
ATOM 545 C C . LEU A 1 75 ? -5.347 0.041 13.622 1.00 82.25 75 LEU A C 1
ATOM 547 O O . LEU A 1 75 ? -5.435 -0.840 14.487 1.00 82.25 75 LEU A O 1
ATOM 551 N N . LEU A 1 76 ? -5.511 1.338 13.895 1.00 82.31 76 LEU A N 1
ATOM 552 C CA . LEU A 1 76 ? -5.712 1.880 15.241 1.00 82.31 76 LEU A CA 1
ATOM 553 C C . LEU A 1 76 ? -7.176 1.909 15.688 1.00 82.31 76 LEU A C 1
ATOM 555 O O . LEU A 1 76 ? -7.431 1.931 16.895 1.00 82.31 76 LEU A O 1
ATOM 559 N N . VAL A 1 77 ? -8.131 1.956 14.758 1.00 82.06 77 VAL A N 1
ATOM 560 C CA . VAL A 1 77 ? -9.556 2.075 15.077 1.00 82.06 77 VAL A CA 1
ATOM 561 C C . VAL A 1 77 ? -10.114 0.756 15.603 1.00 82.06 77 VAL A C 1
ATOM 563 O O . VAL A 1 77 ? -9.921 -0.313 15.026 1.00 82.06 77 VAL A O 1
ATOM 566 N N . ASP A 1 78 ? -10.841 0.823 16.715 1.00 77.81 78 ASP A N 1
ATOM 567 C CA . ASP A 1 78 ? -11.685 -0.276 17.157 1.00 77.81 78 ASP A CA 1
ATOM 568 C C . ASP A 1 78 ? -12.994 -0.234 16.372 1.00 77.81 78 ASP A C 1
ATOM 570 O O . ASP A 1 78 ? -13.863 0.616 16.600 1.00 77.81 78 ASP A O 1
ATOM 574 N N . ARG A 1 79 ? -13.140 -1.172 15.437 1.00 68.31 79 ARG A N 1
ATOM 575 C CA . ARG A 1 79 ? -14.302 -1.270 14.556 1.00 68.31 79 ARG A CA 1
ATOM 576 C C . ARG A 1 79 ? -15.622 -1.416 15.320 1.00 68.31 79 ARG A C 1
ATOM 578 O O . ARG A 1 79 ? -16.641 -0.935 14.833 1.00 68.31 79 ARG A O 1
ATOM 585 N N . LEU A 1 80 ? -15.624 -1.996 16.523 1.00 67.25 80 LEU A N 1
ATOM 586 C CA . LEU A 1 80 ? -16.843 -2.167 17.327 1.00 67.25 80 LEU A CA 1
ATOM 587 C C . LEU A 1 80 ? -17.370 -0.851 17.915 1.00 67.25 80 LEU A C 1
ATOM 589 O O . LEU A 1 80 ? -18.524 -0.767 18.332 1.00 67.25 80 LEU A O 1
ATOM 593 N N . THR A 1 81 ? -16.541 0.191 17.928 1.00 70.69 81 THR A N 1
ATOM 594 C CA . THR A 1 81 ? -16.911 1.521 18.427 1.00 70.69 81 THR A CA 1
ATOM 595 C C . THR A 1 81 ? -17.465 2.439 17.335 1.00 70.69 81 THR A C 1
ATOM 597 O O . THR A 1 81 ? -17.851 3.573 17.630 1.00 70.69 81 THR A O 1
ATOM 600 N N . ILE A 1 82 ? -17.528 1.975 16.082 1.00 71.12 82 ILE A N 1
ATOM 601 C CA . ILE A 1 82 ? -18.080 2.733 14.956 1.00 71.12 82 ILE A CA 1
ATOM 602 C C . ILE A 1 82 ? -19.605 2.562 14.919 1.00 71.12 82 ILE A C 1
ATOM 604 O O . ILE A 1 82 ? -20.133 1.450 14.951 1.00 71.12 82 ILE A O 1
ATOM 608 N N . THR A 1 83 ? -20.339 3.674 14.854 1.00 65.50 83 THR A N 1
ATOM 609 C CA . THR A 1 83 ? -21.808 3.655 14.773 1.00 65.50 83 THR A CA 1
ATOM 610 C C . THR A 1 83 ? -22.280 2.988 13.474 1.00 65.50 83 THR A C 1
ATOM 612 O O . THR A 1 83 ? -21.859 3.388 12.394 1.00 65.50 83 THR A O 1
ATOM 615 N N . GLY A 1 84 ? -23.187 2.008 13.570 1.00 62.00 84 GLY A N 1
ATOM 616 C CA . GLY A 1 84 ? -23.801 1.350 12.405 1.00 62.00 84 GLY A CA 1
ATOM 617 C C . GLY A 1 84 ? -23.081 0.096 11.897 1.00 62.00 84 GLY A C 1
ATOM 618 O O . GLY A 1 84 ? -23.483 -0.459 10.880 1.00 62.00 84 GLY A O 1
ATOM 619 N N . VAL A 1 85 ? -22.050 -0.383 12.599 1.00 60.97 85 VAL A N 1
ATOM 620 C CA . VAL A 1 85 ? -21.370 -1.635 12.237 1.00 60.97 85 VAL A CA 1
ATOM 621 C C . VAL A 1 85 ? -22.272 -2.843 12.507 1.00 60.97 85 VAL A C 1
ATOM 623 O O . VAL A 1 85 ? -22.748 -3.055 13.624 1.00 60.97 85 VAL A O 1
ATOM 626 N N . THR A 1 86 ? -22.485 -3.665 11.476 1.00 59.25 86 THR A N 1
ATOM 627 C CA . THR A 1 86 ? -23.075 -5.005 11.599 1.00 59.25 86 THR A CA 1
ATOM 628 C C . THR A 1 86 ? -22.222 -5.841 12.550 1.00 59.25 86 THR A C 1
ATOM 630 O O . THR A 1 86 ? -21.025 -5.984 12.317 1.00 59.25 86 THR A O 1
ATOM 633 N N . LYS A 1 87 ? -22.819 -6.404 13.609 1.00 58.38 87 LYS A N 1
ATOM 634 C CA . LYS A 1 87 ? -22.090 -7.100 14.691 1.00 58.38 87 LYS A CA 1
ATOM 635 C C . LYS A 1 87 ? -21.246 -8.299 14.231 1.00 58.38 87 LYS A C 1
ATOM 637 O O . LYS A 1 87 ? -20.299 -8.631 14.931 1.00 58.38 87 LYS A O 1
ATOM 642 N N . ARG A 1 88 ? -21.599 -8.929 13.101 1.00 59.28 88 ARG A N 1
ATOM 643 C CA . ARG A 1 88 ? -20.904 -10.079 12.484 1.00 59.28 88 ARG A CA 1
ATOM 644 C C . ARG A 1 88 ? -20.718 -9.849 10.981 1.00 59.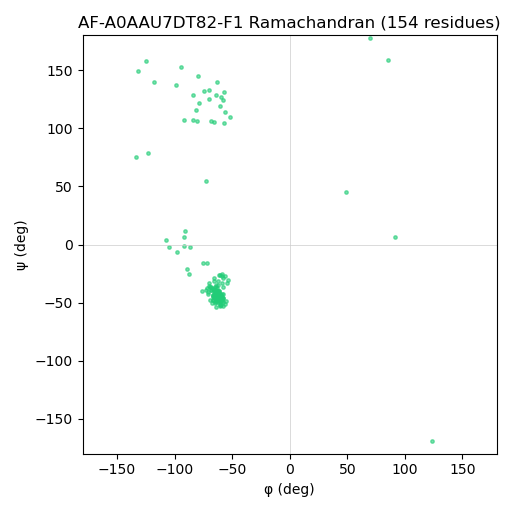28 88 ARG A C 1
ATOM 646 O O . ARG A 1 88 ? -21.507 -10.349 10.181 1.00 59.28 88 ARG A O 1
ATOM 653 N N . PRO A 1 89 ? -19.765 -8.992 10.597 1.00 58.09 89 PRO A N 1
ATOM 654 C CA . PRO A 1 89 ? -19.538 -8.611 9.207 1.00 58.09 89 PRO A CA 1
ATOM 655 C C . PRO A 1 89 ? -19.052 -9.783 8.346 1.00 58.09 89 PRO A C 1
ATOM 657 O O . PRO A 1 89 ? -19.388 -9.833 7.172 1.00 58.09 89 PRO A O 1
ATOM 660 N N . GLU A 1 90 ? -18.352 -10.750 8.933 1.00 57.69 90 GLU A N 1
ATOM 661 C CA . GLU A 1 90 ? -17.969 -12.025 8.313 1.00 57.69 90 GLU A CA 1
ATOM 662 C C . GLU A 1 90 ? -19.163 -12.891 7.882 1.00 57.69 90 GLU A C 1
ATOM 664 O O . GLU A 1 90 ? -19.054 -13.638 6.915 1.00 57.69 90 GLU A O 1
ATOM 669 N N . GLU A 1 91 ? -20.323 -12.745 8.531 1.00 60.59 91 GLU A N 1
ATOM 670 C CA . GLU A 1 91 ? -21.568 -13.404 8.108 1.00 60.59 91 GLU A CA 1
ATOM 671 C C . GLU A 1 91 ? -22.414 -12.541 7.167 1.00 60.59 91 GLU A C 1
ATOM 673 O O . GLU A 1 91 ? -23.529 -12.916 6.799 1.00 60.59 91 GLU A O 1
ATOM 678 N N . SER A 1 92 ? -21.894 -11.387 6.738 1.00 70.44 92 SER A N 1
ATOM 679 C CA . SER A 1 92 ? -22.523 -10.632 5.663 1.00 70.44 92 SER A CA 1
ATOM 680 C C . SER A 1 92 ? -22.344 -11.374 4.342 1.00 70.44 92 SER A C 1
ATOM 682 O O . SER A 1 92 ? -21.234 -11.767 3.961 1.00 70.44 92 SER A O 1
ATOM 684 N N . VAL A 1 93 ? -23.441 -11.487 3.594 1.00 70.56 93 VAL A N 1
ATOM 685 C CA . VAL A 1 93 ? -23.425 -11.975 2.210 1.00 70.56 93 VAL A CA 1
ATOM 686 C C . VAL A 1 93 ? -22.443 -11.172 1.347 1.00 70.56 93 VAL A C 1
ATOM 688 O O . VAL A 1 93 ? -21.748 -11.745 0.513 1.00 70.56 93 VAL A O 1
ATOM 691 N N . GLU A 1 94 ? -22.278 -9.877 1.628 1.00 71.56 94 GLU A N 1
ATOM 692 C CA . GLU A 1 94 ? -21.332 -9.008 0.922 1.00 71.56 94 GLU A CA 1
ATOM 693 C C . GLU A 1 94 ? -19.872 -9.360 1.220 1.00 71.56 94 GLU A C 1
ATOM 695 O O . GLU A 1 94 ? -19.043 -9.359 0.308 1.00 71.56 94 GLU A O 1
ATOM 700 N N . ASN A 1 95 ? -19.556 -9.703 2.474 1.00 72.56 95 ASN A N 1
ATOM 701 C CA . ASN A 1 95 ? -18.205 -10.105 2.865 1.00 72.56 95 ASN A CA 1
ATOM 702 C C . ASN A 1 95 ? -17.835 -11.445 2.224 1.00 72.56 95 ASN A C 1
ATOM 704 O O . ASN A 1 95 ? -16.729 -11.618 1.728 1.00 72.56 95 ASN A O 1
ATOM 708 N N . THR A 1 96 ? -18.806 -12.354 2.122 1.00 79.50 96 THR A N 1
ATOM 709 C CA . THR A 1 96 ? -18.630 -13.629 1.419 1.00 79.50 96 THR A CA 1
ATOM 710 C C . THR A 1 96 ? -18.335 -13.419 -0.073 1.00 79.50 96 THR A C 1
ATOM 712 O O . THR A 1 96 ? -17.464 -14.085 -0.635 1.00 79.50 96 THR A O 1
ATOM 715 N N . TRP A 1 97 ? -19.021 -12.488 -0.749 1.00 81.31 97 TRP A N 1
ATOM 716 C CA . TRP A 1 97 ? -18.726 -12.183 -2.157 1.00 81.31 97 TRP A CA 1
ATOM 717 C C . TRP A 1 97 ? -17.370 -11.510 -2.330 1.00 81.31 97 TRP A C 1
ATOM 719 O O . TRP A 1 97 ? -16.666 -11.829 -3.289 1.00 81.31 97 TRP A O 1
ATOM 729 N N . TYR A 1 98 ? -17.011 -10.612 -1.410 1.00 83.12 98 TYR A N 1
ATOM 730 C CA . TYR A 1 98 ? -15.708 -9.959 -1.379 1.00 83.12 98 TYR A CA 1
ATOM 731 C C . TYR A 1 98 ? -14.584 -10.986 -1.220 1.00 83.12 98 TYR A C 1
ATOM 733 O O . TYR A 1 98 ? -13.702 -11.040 -2.071 1.00 83.12 98 TYR A O 1
ATOM 741 N N . ASP A 1 99 ? -14.652 -11.854 -0.207 1.00 82.50 99 ASP A N 1
ATOM 742 C CA . ASP A 1 99 ? -13.620 -12.858 0.076 1.00 82.50 99 ASP A CA 1
ATOM 743 C C . ASP A 1 99 ? -13.454 -13.838 -1.089 1.00 82.50 99 ASP A C 1
ATOM 745 O O . ASP A 1 99 ? -12.336 -14.172 -1.489 1.00 82.50 99 ASP A O 1
ATOM 749 N N . GLN A 1 100 ? -14.560 -14.256 -1.710 1.00 83.00 100 GLN A N 1
ATOM 750 C CA . GLN A 1 100 ? -14.505 -15.116 -2.891 1.00 83.00 100 GLN A CA 1
ATOM 751 C C . GLN A 1 100 ? -13.963 -14.395 -4.137 1.00 83.00 100 GLN A C 1
ATOM 753 O O . GLN A 1 100 ? -13.302 -15.022 -4.962 1.00 83.00 100 GLN A O 1
ATOM 758 N N . ALA A 1 101 ? -14.265 -13.107 -4.325 1.00 82.88 101 ALA A N 1
ATOM 759 C CA . ALA A 1 101 ? -13.718 -12.329 -5.437 1.00 82.88 101 ALA A CA 1
ATOM 760 C C . ALA A 1 101 ? -12.220 -12.054 -5.235 1.00 82.88 101 ALA A C 1
ATOM 762 O O . ALA A 1 101 ? -11.438 -12.218 -6.169 1.00 82.88 101 ALA A O 1
ATOM 763 N N . ALA A 1 102 ? -11.813 -11.701 -4.014 1.00 85.44 102 ALA A N 1
ATOM 764 C CA . ALA A 1 102 ? -10.430 -11.420 -3.649 1.00 85.44 102 ALA A CA 1
ATOM 765 C C . ALA A 1 102 ? -9.545 -12.668 -3.762 1.00 85.44 102 ALA A C 1
ATOM 767 O O . ALA A 1 102 ? -8.516 -12.619 -4.430 1.00 85.44 102 ALA A O 1
ATOM 768 N N . SER A 1 103 ? -9.966 -13.795 -3.172 1.00 85.69 103 SER A N 1
ATOM 769 C CA . SER A 1 103 ? -9.226 -15.065 -3.256 1.00 85.69 103 SER A CA 1
ATOM 770 C C . SER A 1 103 ? -9.054 -15.535 -4.699 1.00 85.69 103 SER A C 1
ATOM 772 O O . SER A 1 103 ? -7.946 -15.885 -5.094 1.00 85.69 103 SER A O 1
ATOM 774 N N . GLY A 1 104 ? -10.112 -15.457 -5.513 1.00 87.06 104 GLY A N 1
ATOM 775 C CA . GLY A 1 104 ? -10.016 -15.760 -6.935 1.00 87.06 104 GLY A CA 1
ATOM 776 C C . GLY A 1 104 ? -9.033 -14.834 -7.655 1.00 87.06 104 GLY A C 1
ATOM 777 O O . GLY A 1 104 ? -8.147 -15.310 -8.355 1.00 87.06 104 GLY A O 1
ATOM 778 N N . THR A 1 105 ? -9.185 -13.514 -7.499 1.00 90.19 105 THR A N 1
ATOM 779 C CA . THR A 1 105 ? -8.315 -12.525 -8.172 1.00 90.19 105 THR A CA 1
ATOM 780 C C . THR A 1 105 ? -6.847 -12.731 -7.802 1.00 90.19 105 THR A C 1
ATOM 782 O O . THR A 1 105 ? -5.962 -12.589 -8.640 1.00 90.19 105 THR A O 1
ATOM 785 N N . PHE A 1 106 ? -6.572 -13.103 -6.550 1.00 89.56 106 PHE A N 1
ATOM 786 C CA . PHE A 1 106 ? -5.223 -13.406 -6.090 1.00 89.56 106 PHE A CA 1
ATOM 787 C C . PHE A 1 106 ? -4.617 -14.612 -6.820 1.00 89.56 106 PHE A C 1
ATOM 789 O O . PHE A 1 106 ? -3.484 -14.529 -7.293 1.00 89.56 106 PHE A O 1
ATOM 796 N N . THR A 1 107 ? -5.362 -15.713 -6.952 1.00 90.94 107 THR A N 1
ATOM 797 C CA . THR A 1 107 ? -4.894 -16.900 -7.684 1.00 90.94 107 THR A CA 1
ATOM 798 C C . THR A 1 107 ? -4.651 -16.594 -9.162 1.00 90.94 107 THR A C 1
ATOM 800 O O . THR A 1 107 ? -3.610 -16.972 -9.699 1.00 90.94 107 THR A O 1
ATOM 803 N N . ASP A 1 108 ? -5.562 -15.859 -9.800 1.00 91.62 108 ASP A N 1
ATOM 804 C CA . ASP A 1 108 ? -5.401 -15.401 -11.180 1.00 91.62 108 ASP A CA 1
ATOM 805 C C . ASP A 1 108 ? -4.149 -14.531 -11.332 1.00 91.62 108 ASP A C 1
ATOM 807 O O . ASP A 1 108 ? -3.359 -14.740 -12.252 1.00 91.62 108 ASP A O 1
ATOM 811 N N . MET A 1 109 ? -3.911 -13.605 -10.397 1.00 93.38 109 MET A N 1
ATOM 812 C CA . MET A 1 109 ? -2.729 -12.753 -10.455 1.00 93.38 109 MET A CA 1
ATOM 813 C C . MET A 1 109 ? -1.426 -13.499 -10.208 1.00 93.38 109 MET A C 1
ATOM 815 O O . MET A 1 109 ? -0.436 -13.194 -10.869 1.00 93.38 109 MET A O 1
ATOM 819 N N . LEU A 1 110 ? -1.400 -14.494 -9.320 1.00 93.25 110 LEU A N 1
ATOM 820 C CA . LEU A 1 110 ? -0.229 -15.361 -9.173 1.00 93.25 110 LEU A CA 1
ATOM 821 C C . LEU A 1 110 ? 0.118 -16.051 -10.497 1.00 93.25 110 LEU A C 1
ATOM 823 O O . LEU A 1 110 ? 1.289 -16.095 -10.876 1.00 93.25 110 LEU A O 1
ATOM 827 N N . LEU A 1 111 ? -0.894 -16.538 -11.220 1.00 95.88 111 LEU A N 1
ATOM 828 C CA . LEU A 1 111 ? -0.707 -17.175 -12.520 1.00 95.88 111 LEU A CA 1
ATOM 829 C C . LEU A 1 111 ? -0.231 -16.157 -13.565 1.00 95.88 111 LEU A C 1
ATOM 831 O O . LEU A 1 111 ? 0.790 -16.385 -14.212 1.00 95.88 111 LEU A O 1
ATOM 835 N N . ILE A 1 112 ? -0.913 -15.015 -13.696 1.00 94.12 112 ILE A N 1
ATOM 836 C CA . ILE A 1 112 ? -0.567 -13.960 -14.661 1.00 94.12 112 ILE A CA 1
ATOM 837 C C . ILE A 1 112 ? 0.850 -13.447 -14.416 1.00 94.12 112 ILE A C 1
ATOM 839 O O . ILE A 1 112 ? 1.637 -13.375 -15.359 1.00 94.12 112 ILE A O 1
ATOM 843 N N . MET A 1 113 ? 1.206 -13.120 -13.172 1.00 93.31 113 MET A N 1
ATOM 844 C CA . MET A 1 113 ? 2.548 -12.646 -12.828 1.00 93.31 113 MET A CA 1
ATOM 845 C C . MET A 1 113 ? 3.603 -13.721 -13.086 1.00 93.31 113 MET A C 1
ATOM 847 O O . MET A 1 113 ? 4.641 -13.412 -13.665 1.00 93.31 113 MET A O 1
ATOM 851 N N . GLY A 1 114 ? 3.334 -14.979 -12.721 1.00 93.38 114 GLY A N 1
ATOM 852 C CA . GLY A 1 114 ? 4.249 -16.095 -12.967 1.00 93.38 114 GLY A CA 1
ATOM 853 C C . GLY A 1 114 ? 4.507 -16.330 -14.458 1.00 93.38 114 GLY A C 1
ATOM 854 O O . GLY A 1 114 ? 5.658 -16.418 -14.882 1.00 93.38 114 GLY A O 1
ATOM 855 N N . VAL A 1 115 ? 3.448 -16.359 -15.272 1.00 95.50 115 VAL A N 1
ATOM 856 C CA . VAL A 1 115 ? 3.556 -16.517 -16.731 1.00 95.50 115 VAL A CA 1
ATOM 857 C C . VAL A 1 115 ? 4.240 -15.309 -17.361 1.00 95.50 115 VAL A C 1
ATOM 859 O O . VAL A 1 115 ? 5.150 -15.480 -18.167 1.00 95.50 115 VAL A O 1
ATOM 862 N N . THR A 1 116 ? 3.860 -14.093 -16.968 1.00 92.88 116 THR A N 1
ATOM 863 C CA . THR A 1 116 ? 4.480 -12.859 -17.474 1.00 92.88 116 THR A CA 1
ATOM 864 C C . THR A 1 116 ? 5.977 -12.844 -17.173 1.00 92.88 116 THR A C 1
ATOM 866 O O . THR A 1 116 ? 6.779 -12.581 -18.067 1.00 92.88 116 THR A O 1
ATOM 869 N N . ALA A 1 117 ? 6.371 -13.204 -15.947 1.00 91.75 117 ALA A N 1
ATOM 870 C CA . ALA A 1 117 ? 7.772 -13.304 -15.555 1.00 91.75 117 ALA A CA 1
ATOM 871 C C . ALA A 1 117 ? 8.527 -14.366 -16.373 1.00 91.75 117 ALA A C 1
ATOM 873 O O . ALA A 1 117 ? 9.630 -14.095 -16.850 1.00 91.75 117 ALA A O 1
ATOM 874 N N . ALA A 1 118 ? 7.935 -15.545 -16.590 1.00 93.62 118 ALA A N 1
ATOM 875 C CA . ALA A 1 118 ? 8.541 -16.600 -17.402 1.00 93.62 118 ALA A CA 1
ATOM 876 C C . ALA A 1 118 ? 8.736 -16.162 -18.864 1.00 93.62 118 ALA A C 1
ATOM 878 O O . ALA A 1 118 ? 9.822 -16.329 -19.416 1.00 93.62 118 ALA A O 1
ATOM 879 N N . VAL A 1 119 ? 7.719 -15.546 -19.476 1.00 94.25 119 VAL A N 1
ATOM 880 C CA . VAL A 1 119 ? 7.787 -15.023 -20.850 1.00 94.25 119 VAL A CA 1
ATOM 881 C C . VAL A 1 119 ? 8.873 -13.956 -20.959 1.00 94.25 119 VAL A C 1
ATOM 883 O O . VAL A 1 119 ? 9.727 -14.036 -21.838 1.00 94.25 119 VAL A O 1
ATOM 886 N N . PHE A 1 120 ? 8.898 -12.985 -20.046 1.00 93.38 120 PHE A N 1
ATOM 887 C CA . PHE A 1 120 ? 9.895 -11.915 -20.088 1.00 93.38 120 PHE A CA 1
ATOM 888 C C . PHE A 1 120 ? 11.311 -12.456 -19.886 1.00 93.38 120 PHE A C 1
ATOM 890 O O . PHE A 1 120 ? 12.237 -12.002 -20.554 1.00 93.38 120 PHE A O 1
ATOM 897 N N . SER A 1 121 ? 11.473 -13.468 -19.029 1.00 91.50 121 SER A N 1
ATOM 898 C CA . SER A 1 121 ? 12.756 -14.130 -18.792 1.00 91.50 121 SER A CA 1
ATOM 899 C C . SER A 1 121 ? 13.254 -14.909 -20.016 1.00 91.50 121 SER A C 1
ATOM 901 O O . SER A 1 121 ? 14.406 -14.743 -20.417 1.00 91.50 121 SER A O 1
ATOM 903 N N . ILE A 1 122 ? 12.393 -15.718 -20.644 1.00 95.38 122 ILE A N 1
ATOM 904 C CA . ILE A 1 122 ? 12.756 -16.565 -21.792 1.00 95.38 122 ILE A CA 1
ATOM 905 C C . ILE A 1 122 ?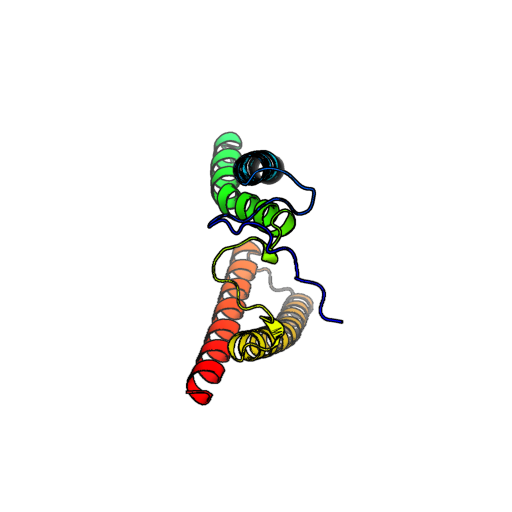 13.046 -15.715 -23.030 1.00 95.38 122 ILE A C 1
ATOM 907 O O . ILE A 1 122 ? 14.068 -15.900 -23.689 1.00 95.38 122 ILE A O 1
ATOM 911 N N . PHE A 1 123 ? 12.160 -14.768 -23.337 1.00 94.25 123 PHE A N 1
ATOM 912 C CA . PHE A 1 123 ? 12.259 -13.943 -24.540 1.00 94.25 123 PHE A CA 1
ATOM 913 C C . PHE A 1 123 ? 13.126 -12.692 -24.347 1.00 94.25 123 PHE A C 1
ATOM 915 O O . PHE A 1 123 ? 13.331 -11.952 -25.305 1.00 94.25 123 PHE A O 1
ATOM 922 N N . ARG A 1 124 ? 13.648 -12.462 -23.130 1.00 89.94 124 ARG A N 1
ATOM 923 C CA . ARG A 1 124 ? 14.457 -11.288 -22.754 1.00 89.94 124 ARG A CA 1
ATOM 924 C C . ARG A 1 124 ? 13.807 -9.969 -23.186 1.00 89.94 124 ARG A C 1
ATOM 926 O O . ARG A 1 124 ? 14.458 -9.102 -23.763 1.00 89.94 124 ARG A O 1
ATOM 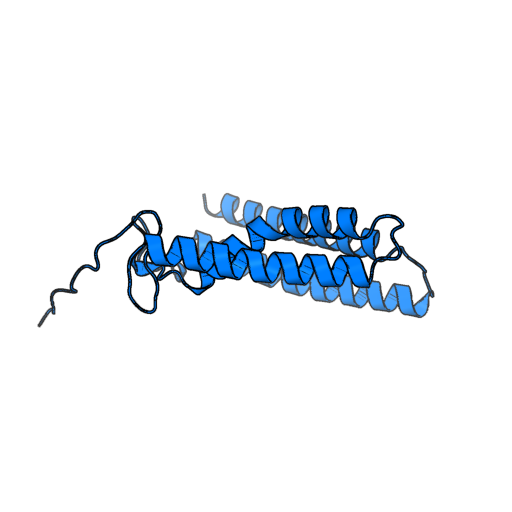933 N N . ILE A 1 125 ? 12.503 -9.849 -22.939 1.00 90.25 125 ILE A N 1
ATOM 934 C CA . ILE A 1 125 ? 11.723 -8.669 -23.321 1.00 90.25 125 ILE A CA 1
ATOM 935 C C . ILE A 1 125 ? 11.992 -7.563 -22.305 1.00 90.25 125 ILE A C 1
ATOM 937 O O . ILE A 1 125 ? 11.718 -7.734 -21.117 1.00 90.25 125 ILE A O 1
ATOM 941 N N . ASP A 1 126 ? 12.488 -6.427 -22.785 1.00 87.12 126 ASP A N 1
ATOM 942 C CA . ASP A 1 126 ? 12.704 -5.241 -21.964 1.00 87.12 126 ASP A CA 1
ATOM 943 C C . ASP A 1 126 ? 11.451 -4.356 -22.019 1.00 87.12 126 ASP A C 1
ATOM 945 O O . ASP A 1 126 ? 11.124 -3.759 -23.047 1.00 87.12 126 ASP A O 1
ATOM 949 N N . VAL A 1 127 ? 10.692 -4.328 -20.923 1.00 86.50 127 VAL A N 1
ATOM 950 C CA . VAL A 1 127 ? 9.462 -3.536 -20.797 1.00 86.50 127 VAL A CA 1
ATOM 951 C C . VAL A 1 127 ? 9.651 -2.520 -19.688 1.00 86.50 127 VAL A C 1
ATOM 953 O O . VAL A 1 127 ? 10.183 -2.828 -18.626 1.00 86.50 127 VAL A O 1
ATOM 956 N N . ASN A 1 128 ? 9.155 -1.303 -19.906 1.00 90.50 128 ASN A N 1
ATOM 957 C CA . ASN A 1 128 ? 9.115 -0.287 -18.865 1.00 90.50 128 ASN A CA 1
ATOM 958 C C . ASN A 1 128 ? 8.346 -0.810 -17.634 1.00 90.50 128 ASN A C 1
ATOM 960 O O . ASN A 1 128 ? 7.131 -1.017 -17.690 1.00 90.50 128 ASN A O 1
ATOM 964 N N . SER A 1 129 ? 9.053 -0.987 -16.516 1.00 86.81 129 SER A N 1
ATOM 965 C CA . SER A 1 129 ? 8.494 -1.561 -15.287 1.00 86.81 129 SER A CA 1
ATOM 966 C C . SER A 1 129 ? 7.310 -0.764 -14.740 1.00 86.81 129 SER A C 1
A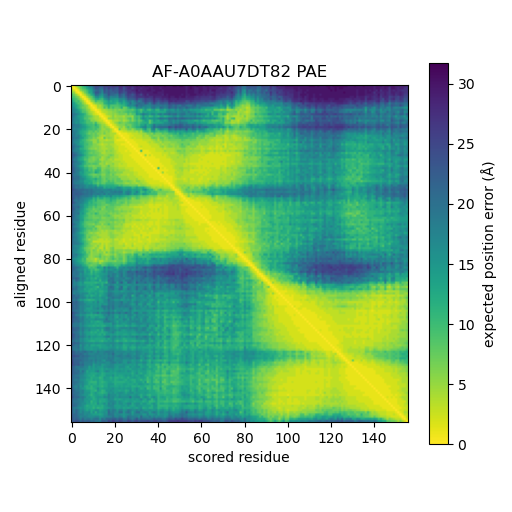TOM 968 O O . SER A 1 129 ? 6.379 -1.351 -14.193 1.00 86.81 129 SER A O 1
ATOM 970 N N . SER A 1 130 ? 7.301 0.561 -14.915 1.00 84.38 130 SER A N 1
ATOM 971 C CA . SER A 1 130 ? 6.195 1.414 -14.471 1.00 84.38 130 SER A CA 1
ATOM 972 C C . SER A 1 130 ? 4.918 1.123 -15.256 1.00 84.38 130 SER A C 1
ATOM 974 O O . SER A 1 130 ? 3.852 0.985 -14.660 1.00 84.38 130 SER A O 1
ATOM 976 N N . LEU A 1 131 ? 5.022 0.973 -16.582 1.00 89.50 131 LEU A N 1
ATOM 977 C CA . LEU A 1 131 ? 3.892 0.580 -17.430 1.00 89.50 131 LEU A CA 1
ATOM 978 C C . LEU A 1 131 ? 3.426 -0.845 -17.123 1.00 89.50 131 LEU A C 1
ATOM 980 O O . LEU A 1 131 ? 2.222 -1.084 -17.068 1.00 89.50 131 LEU A O 1
ATOM 984 N N . LEU A 1 132 ? 4.358 -1.769 -16.873 1.00 92.25 132 LEU A N 1
ATOM 985 C CA . LEU A 1 132 ? 4.032 -3.147 -16.507 1.00 92.25 132 LEU A CA 1
ATOM 986 C C . LEU A 1 132 ? 3.215 -3.205 -15.210 1.00 92.25 132 LEU A C 1
ATOM 988 O O . LEU A 1 132 ? 2.150 -3.815 -15.175 1.00 92.25 132 LEU A O 1
ATOM 992 N N . ILE A 1 133 ? 3.687 -2.537 -14.153 1.00 90.69 133 ILE A N 1
ATOM 993 C CA . ILE A 1 133 ? 3.000 -2.505 -12.856 1.00 90.69 133 ILE A CA 1
ATOM 994 C C . ILE A 1 133 ? 1.641 -1.812 -12.989 1.00 90.69 133 ILE A C 1
ATOM 996 O O . ILE A 1 133 ? 0.650 -2.314 -12.461 1.00 90.69 133 ILE A O 1
ATOM 1000 N N . ALA A 1 134 ? 1.561 -0.699 -13.726 1.00 89.50 134 ALA A N 1
ATOM 1001 C CA . ALA A 1 134 ? 0.293 -0.019 -13.977 1.00 89.50 134 ALA A CA 1
ATOM 1002 C C . ALA A 1 134 ? -0.712 -0.934 -14.699 1.00 89.50 134 ALA A C 1
ATOM 1004 O O . ALA A 1 134 ? -1.869 -1.020 -14.287 1.00 89.50 134 ALA A O 1
ATOM 1005 N N . ALA A 1 135 ? -0.268 -1.664 -15.726 1.00 91.25 135 ALA A N 1
ATOM 1006 C CA . ALA A 1 135 ? -1.100 -2.624 -16.442 1.00 91.25 135 ALA A CA 1
ATOM 1007 C C . ALA A 1 135 ? -1.578 -3.761 -15.525 1.00 91.25 135 ALA A C 1
ATOM 1009 O O . ALA A 1 135 ? -2.764 -4.086 -15.528 1.00 91.25 135 ALA A O 1
ATOM 1010 N N . LEU A 1 136 ? -0.696 -4.319 -14.689 1.00 93.12 136 LEU A N 1
ATOM 1011 C CA . LEU A 1 136 ? -1.068 -5.354 -13.721 1.00 93.12 136 LEU A CA 1
ATOM 1012 C C . LEU A 1 136 ? -2.100 -4.837 -12.710 1.00 93.12 136 LEU A C 1
ATOM 1014 O O . LEU A 1 136 ? -3.096 -5.509 -12.463 1.00 93.12 136 LEU A O 1
ATOM 1018 N N . ILE A 1 137 ? -1.937 -3.623 -12.177 1.00 91.12 137 ILE A N 1
ATOM 1019 C CA . ILE A 1 137 ? -2.922 -3.025 -11.261 1.00 91.12 137 ILE A CA 1
ATOM 1020 C C . ILE A 1 137 ? -4.285 -2.863 -11.945 1.00 91.12 137 ILE A C 1
ATOM 1022 O O . ILE A 1 137 ? -5.316 -3.168 -11.339 1.00 91.12 137 ILE A O 1
ATOM 1026 N N . LEU A 1 138 ? -4.310 -2.417 -13.205 1.00 91.81 138 LEU A N 1
ATOM 1027 C CA . LEU A 1 138 ? -5.551 -2.284 -13.970 1.00 91.81 138 LEU A CA 1
ATOM 1028 C C . LEU A 1 138 ? -6.227 -3.638 -14.194 1.00 91.81 138 LEU A C 1
ATOM 1030 O O . LEU A 1 138 ? -7.430 -3.752 -13.965 1.00 91.81 138 LEU A O 1
ATOM 1034 N N . ILE A 1 139 ? -5.464 -4.667 -14.571 1.00 92.31 139 ILE A N 1
ATOM 1035 C CA . ILE A 1 139 ? -5.978 -6.033 -14.742 1.00 92.31 139 ILE A CA 1
ATOM 1036 C C . ILE A 1 139 ? -6.529 -6.566 -13.415 1.00 92.31 139 ILE A C 1
ATOM 1038 O O . ILE A 1 139 ? -7.644 -7.078 -13.389 1.00 92.31 139 ILE A O 1
ATOM 1042 N N . MET A 1 140 ? -5.803 -6.388 -12.305 1.00 92.19 140 MET A N 1
ATOM 1043 C CA . MET A 1 140 ? -6.243 -6.820 -10.972 1.00 92.19 140 MET A CA 1
ATOM 1044 C C . MET A 1 140 ? -7.552 -6.138 -10.564 1.00 92.19 140 MET A C 1
ATOM 1046 O O . MET A 1 140 ? -8.479 -6.788 -10.089 1.00 92.19 140 MET A O 1
ATOM 1050 N N . THR A 1 141 ? -7.637 -4.822 -10.770 1.00 88.81 141 THR A N 1
ATOM 1051 C CA . THR A 1 141 ? -8.822 -4.027 -10.422 1.00 88.81 141 THR A CA 1
ATOM 1052 C C . THR A 1 141 ? -10.022 -4.432 -11.277 1.00 88.81 141 THR A C 1
ATOM 1054 O O . THR A 1 141 ? -11.135 -4.547 -10.762 1.00 88.81 141 THR A O 1
ATOM 1057 N N . ALA A 1 142 ? -9.802 -4.679 -12.571 1.00 91.12 142 ALA A N 1
ATOM 1058 C CA . ALA A 1 142 ? -10.840 -5.123 -13.489 1.00 91.12 142 ALA A CA 1
ATOM 1059 C C . ALA A 1 142 ? -11.340 -6.537 -13.153 1.00 91.12 142 ALA A C 1
ATOM 1061 O O . ALA A 1 142 ? -12.552 -6.722 -13.050 1.00 91.12 142 ALA A O 1
ATOM 1062 N N . ASP A 1 143 ? -10.448 -7.509 -12.931 1.00 91.12 143 ASP A N 1
ATOM 1063 C CA . ASP A 1 143 ? -10.836 -8.885 -12.581 1.00 91.12 143 ASP A CA 1
ATOM 1064 C C . ASP A 1 143 ? -11.614 -8.922 -11.261 1.00 91.12 143 ASP A C 1
ATOM 1066 O O . ASP A 1 143 ? -12.731 -9.447 -11.207 1.00 91.12 143 ASP A O 1
ATOM 1070 N N . PHE A 1 144 ? -11.094 -8.252 -10.226 1.00 90.25 144 PHE A N 1
ATOM 1071 C CA . PHE A 1 144 ? -11.788 -8.134 -8.949 1.00 90.25 144 PHE A CA 1
ATOM 1072 C C . PHE A 1 144 ? -13.168 -7.490 -9.113 1.00 90.25 144 PHE A C 1
ATOM 1074 O O . PHE A 1 144 ? -14.168 -8.029 -8.635 1.00 90.25 144 PHE A O 1
ATOM 1081 N N . GLY A 1 145 ? -13.240 -6.356 -9.819 1.00 85.69 145 GLY A N 1
ATOM 1082 C CA . GLY A 1 145 ? -14.483 -5.623 -10.041 1.00 85.69 145 GLY A CA 1
ATOM 1083 C C . GLY A 1 145 ? -15.527 -6.455 -10.786 1.00 85.69 145 GLY A C 1
ATOM 1084 O O . GLY A 1 145 ? -16.679 -6.526 -10.358 1.00 85.69 145 GLY A O 1
ATOM 1085 N N . VAL A 1 146 ? -15.130 -7.144 -11.859 1.00 89.31 146 VAL A N 1
ATOM 1086 C CA . VAL A 1 146 ? -16.015 -8.032 -12.624 1.00 89.31 146 VAL A CA 1
ATOM 1087 C C . VAL A 1 146 ? -16.506 -9.187 -11.751 1.00 89.31 146 VAL A C 1
ATOM 1089 O O . VAL A 1 146 ? -17.713 -9.431 -11.691 1.00 89.31 146 VAL A O 1
ATOM 1092 N N . ARG A 1 147 ? -15.616 -9.869 -11.018 1.00 87.56 147 ARG A N 1
ATOM 1093 C CA . ARG A 1 147 ? -15.982 -10.993 -10.136 1.00 87.56 147 ARG A CA 1
ATOM 1094 C C . ARG A 1 147 ? -16.915 -10.561 -9.012 1.00 87.56 147 ARG A C 1
ATOM 1096 O O . ARG A 1 147 ? -17.905 -11.247 -8.744 1.00 87.56 147 ARG A O 1
ATOM 1103 N N . TYR A 1 148 ? -16.640 -9.416 -8.397 1.00 84.56 148 TYR A N 1
ATOM 1104 C CA . TYR A 1 148 ? -17.486 -8.837 -7.362 1.00 84.56 148 TYR A CA 1
ATOM 1105 C C . TYR A 1 148 ? -18.881 -8.499 -7.904 1.00 84.56 148 TYR A C 1
ATOM 1107 O O . TYR A 1 148 ? -19.887 -8.932 -7.339 1.00 84.56 148 TYR A O 1
ATOM 1115 N N . LEU A 1 149 ? -18.962 -7.799 -9.043 1.00 85.88 149 LEU A N 1
ATOM 1116 C CA . LEU A 1 149 ? -20.235 -7.422 -9.665 1.00 85.88 149 LEU A CA 1
ATOM 1117 C C . LEU A 1 149 ? -21.054 -8.642 -10.098 1.00 85.88 149 LEU A C 1
ATOM 1119 O O . LEU A 1 149 ? -22.270 -8.655 -9.911 1.00 85.88 149 LEU A O 1
ATOM 1123 N N . LEU A 1 150 ? -20.418 -9.679 -10.647 1.00 87.31 150 LEU A N 1
ATOM 1124 C CA . LEU A 1 150 ? -21.102 -10.917 -11.028 1.00 87.31 150 LEU A CA 1
ATOM 1125 C C . LEU A 1 150 ? -21.683 -11.645 -9.811 1.00 87.31 150 LEU A C 1
ATOM 1127 O O . LEU A 1 150 ? -22.828 -12.094 -9.867 1.00 87.31 150 LEU A O 1
ATOM 1131 N N . LYS A 1 151 ? -20.930 -11.741 -8.708 1.00 84.19 151 LYS A N 1
ATOM 1132 C CA . LYS A 1 151 ? -21.411 -12.364 -7.464 1.00 84.19 151 LYS A CA 1
ATOM 1133 C C . LYS A 1 151 ? -22.535 -11.549 -6.823 1.00 84.19 151 LYS A C 1
ATOM 1135 O O . LYS A 1 151 ? -23.560 -12.123 -6.473 1.00 84.19 151 LYS A O 1
ATOM 1140 N N . SER A 1 152 ? -22.394 -10.224 -6.772 1.00 80.19 152 SER A N 1
ATOM 1141 C CA . SER A 1 152 ? -23.427 -9.316 -6.261 1.00 80.19 152 SER A CA 1
ATOM 1142 C C . SER A 1 152 ? -24.728 -9.392 -7.071 1.00 80.19 152 SER A C 1
ATOM 1144 O O . SER A 1 152 ? -25.814 -9.403 -6.498 1.00 80.19 152 SER A O 1
ATOM 1146 N N . ARG A 1 153 ? -24.644 -9.504 -8.405 1.00 79.81 153 ARG A N 1
ATOM 1147 C CA . ARG A 1 153 ? -25.827 -9.632 -9.274 1.00 79.81 153 ARG A CA 1
ATOM 1148 C C . ARG A 1 153 ? -26.550 -10.969 -9.134 1.00 79.81 153 ARG A C 1
ATOM 1150 O O . ARG A 1 153 ? -27.760 -10.989 -9.290 1.00 79.81 153 ARG A O 1
ATOM 1157 N N . ARG A 1 154 ? -25.832 -12.067 -8.873 1.00 76.81 154 ARG A N 1
ATOM 1158 C CA . ARG A 1 154 ? -26.427 -13.411 -8.710 1.00 76.81 154 ARG A CA 1
ATOM 1159 C C . ARG A 1 154 ? -27.139 -13.613 -7.376 1.00 76.81 154 ARG A C 1
ATOM 1161 O O . ARG A 1 154 ? -27.849 -14.598 -7.227 1.00 76.81 154 ARG A O 1
ATOM 1168 N N . ALA A 1 155 ? -26.886 -12.738 -6.413 1.00 67.69 155 ALA A N 1
ATOM 1169 C CA . ALA A 1 155 ? -27.438 -12.834 -5.072 1.00 67.69 155 ALA A CA 1
ATOM 1170 C C . ALA A 1 155 ? -28.537 -11.795 -4.780 1.00 67.69 155 ALA A C 1
ATOM 1172 O O . ALA A 1 155 ? -29.018 -11.728 -3.650 1.00 67.69 155 ALA A O 1
ATOM 1173 N N . ARG A 1 156 ? -28.908 -10.992 -5.786 1.00 55.25 156 ARG A N 1
ATOM 1174 C CA . ARG A 1 156 ? -30.187 -10.273 -5.834 1.00 55.25 156 ARG A CA 1
ATOM 1175 C C . ARG A 1 156 ? -31.266 -11.204 -6.364 1.00 55.25 156 ARG A C 1
ATOM 1177 O O . ARG A 1 156 ? -32.402 -11.077 -5.869 1.00 55.25 156 ARG A O 1
#

Radius of gyration: 21.28 Å; Cα contacts (8 Å, |Δi|>4): 125; chains: 1; bounding box: 47×36×58 Å